Protein AF-A0A945UXH5-F1 (afdb_monomer_lite)

Sequence (137 aa):
MIPIDSDSTIPEINSADLVDWKAFDSLLDITEAWDEPQMMIDLLKQYEFDAQKTLTEAGELGPGSHTDMQRVLHKLKGASGSIAFQEVVARVRILHDPITSPAEVEKPRLLLEIRKAIAQSLAAVRSRYPWLNVGRV

Secondary structure (DSSP, 8-state):
-----------------SS-HHHHHHHHHHTTTTT-THHHHHHHHHHHHHHHHHHHHHHT--TT-HHHHHHHHHHHHHHHHHTT-HHHHHHHHHHH-SS-PPPTTTHHHHHHHHHHHHHHHHHHHHHHSGGG-----

Foldseek 3Di:
DDDDPPPPPPPPPPPVDQFPVVLQVVVCVVVVCVPPVVVVLVLLVVLLVLLVVLLVVLVPDDPPCLVVNLVSLVVNLVSCVNNRRVQLNVLSCQSNPPVDHDDPVCSVVSSVVSNVSSVVSSVVCCVVVVVSDDDPD

pLDDT: mean 85.8, std 17.01, range [38.94, 97.12]

Radius of gyration: 16.92 Å; chains: 1; bounding box: 60×31×40 Å

Structure (mmCIF, N/CA/C/O backbone):
data_AF-A0A945UXH5-F1
#
_entry.id   AF-A0A945UXH5-F1
#
loop_
_atom_site.group_PDB
_atom_site.id
_atom_site.type_symbol
_atom_site.label_atom_id
_atom_site.label_alt_id
_atom_site.label_comp_id
_atom_site.label_asym_id
_atom_site.label_entity_id
_atom_site.label_seq_id
_atom_site.pdbx_PDB_ins_code
_atom_site.Cartn_x
_atom_site.Cartn_y
_atom_site.Cartn_z
_atom_site.occupancy
_atom_site.B_iso_or_equiv
_atom_site.auth_seq_id
_atom_site.auth_comp_id
_atom_site.auth_asym_id
_atom_site.auth_atom_id
_atom_site.pdbx_PDB_model_num
ATOM 1 N N . MET A 1 1 ? -42.570 8.445 17.594 1.00 45.22 1 MET A N 1
ATOM 2 C CA . MET A 1 1 ? -41.752 7.334 17.070 1.00 45.22 1 MET A CA 1
ATOM 3 C C . MET A 1 1 ? -40.935 7.924 15.934 1.00 45.22 1 MET A C 1
ATOM 5 O O . MET A 1 1 ? -41.514 8.262 14.915 1.00 45.22 1 MET A O 1
ATOM 9 N N . ILE A 1 2 ? -39.666 8.242 16.189 1.00 38.94 2 ILE A N 1
ATOM 10 C CA . ILE A 1 2 ? -38.781 8.899 15.215 1.00 38.94 2 ILE A CA 1
ATOM 11 C C . ILE A 1 2 ? -38.095 7.775 14.429 1.00 38.94 2 ILE A C 1
ATOM 13 O O . ILE A 1 2 ? -37.524 6.897 15.080 1.00 38.94 2 ILE A O 1
ATOM 17 N N . PRO A 1 3 ? -38.175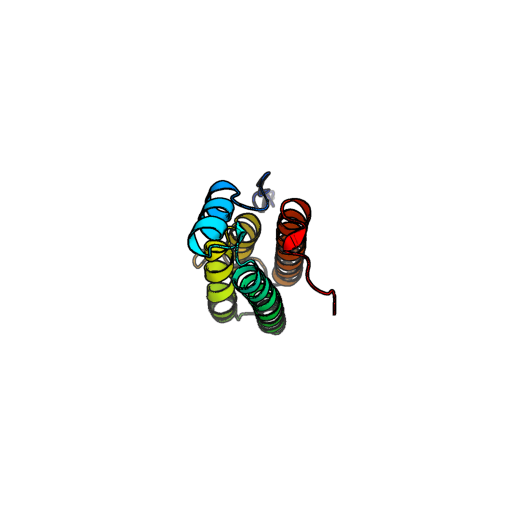 7.733 13.088 1.00 39.22 3 PRO A N 1
ATOM 18 C CA . PRO A 1 3 ? -37.384 6.790 12.317 1.00 39.22 3 PRO A CA 1
ATOM 19 C C . PRO A 1 3 ? -35.920 7.228 12.396 1.00 39.22 3 PRO A C 1
ATOM 21 O O . PRO A 1 3 ? -35.586 8.389 12.172 1.00 39.22 3 PRO A O 1
ATOM 24 N N . ILE A 1 4 ? -35.062 6.300 12.801 1.00 45.06 4 ILE A N 1
ATOM 25 C CA . ILE A 1 4 ? -33.617 6.480 12.775 1.00 45.06 4 ILE A CA 1
ATOM 26 C C . ILE A 1 4 ? -33.219 6.146 11.340 1.00 45.06 4 ILE A C 1
ATOM 28 O O . ILE A 1 4 ? -33.183 4.971 10.976 1.00 45.06 4 ILE A O 1
ATOM 32 N N . ASP A 1 5 ? -32.993 7.169 10.519 1.00 40.22 5 ASP A N 1
ATOM 33 C CA . ASP A 1 5 ? -32.313 7.013 9.236 1.00 40.22 5 ASP A CA 1
ATOM 34 C C . ASP A 1 5 ? -30.878 6.558 9.531 1.00 40.22 5 ASP A C 1
ATOM 36 O O . ASP A 1 5 ? -29.971 7.353 9.770 1.00 40.22 5 ASP A O 1
ATOM 40 N N . SER A 1 6 ? -30.678 5.242 9.591 1.00 44.41 6 SER A N 1
ATOM 41 C CA . SER A 1 6 ? -29.357 4.623 9.559 1.00 44.41 6 SER A CA 1
ATOM 42 C C . SER A 1 6 ? -28.830 4.641 8.128 1.00 44.41 6 SER A C 1
ATOM 44 O O . SER A 1 6 ? -28.626 3.593 7.527 1.00 44.41 6 SER A O 1
ATOM 46 N N . ASP A 1 7 ? -28.597 5.834 7.588 1.00 44.34 7 ASP A N 1
ATOM 47 C CA . ASP A 1 7 ? -27.795 5.994 6.380 1.00 44.34 7 ASP A CA 1
ATOM 48 C C . ASP A 1 7 ? -26.369 6.371 6.802 1.00 44.34 7 ASP A C 1
ATOM 50 O O . ASP A 1 7 ? -25.906 7.500 6.685 1.00 44.34 7 ASP A O 1
ATOM 54 N N . SER A 1 8 ? -25.681 5.403 7.414 1.00 41.72 8 SER A N 1
ATOM 55 C CA . SER A 1 8 ? -24.219 5.415 7.517 1.00 41.72 8 SER A CA 1
ATOM 56 C C . SER A 1 8 ? -23.658 4.744 6.269 1.00 41.72 8 SER A C 1
ATOM 58 O O . SER A 1 8 ? -22.999 3.708 6.336 1.00 41.72 8 SER A O 1
ATOM 60 N N . THR A 1 9 ? -23.976 5.301 5.102 1.00 42.34 9 THR A N 1
ATOM 61 C CA . THR A 1 9 ? -23.304 4.946 3.860 1.00 42.34 9 THR A CA 1
ATOM 62 C C . THR A 1 9 ? -21.882 5.479 3.949 1.00 42.34 9 THR A C 1
ATOM 64 O O . THR A 1 9 ? -21.593 6.652 3.717 1.00 42.34 9 THR A O 1
ATOM 67 N N . ILE A 1 10 ? -20.959 4.594 4.328 1.00 48.31 10 ILE A N 1
ATOM 68 C CA . ILE A 1 10 ? -19.550 4.770 3.983 1.00 48.31 10 ILE A CA 1
ATOM 69 C C . ILE A 1 10 ? -19.534 5.054 2.479 1.00 48.31 10 ILE A C 1
ATOM 71 O O . ILE A 1 10 ? -20.134 4.272 1.736 1.00 48.31 10 ILE A O 1
ATOM 75 N N . PRO A 1 11 ? -18.912 6.152 2.019 1.00 44.88 11 PRO A N 1
ATOM 76 C CA . PRO A 1 11 ? -18.883 6.459 0.601 1.00 44.88 11 PRO A CA 1
ATOM 77 C C . PRO A 1 11 ? -18.320 5.251 -0.144 1.00 44.88 11 PRO A C 1
ATOM 79 O O . PRO A 1 11 ? -17.214 4.796 0.160 1.00 44.88 11 PRO A O 1
ATOM 82 N N . GLU A 1 12 ? -19.087 4.716 -1.100 1.00 45.66 12 GLU A N 1
ATOM 83 C CA . GLU A 1 12 ? -18.543 3.800 -2.094 1.00 45.66 12 GLU A CA 1
ATOM 84 C C . GLU A 1 12 ? -17.389 4.539 -2.764 1.00 45.66 12 GLU A C 1
ATOM 86 O O . GLU A 1 12 ? -17.589 5.490 -3.525 1.00 45.66 12 GLU A O 1
ATOM 91 N N . ILE A 1 13 ? -16.158 4.152 -2.431 1.00 51.34 13 ILE A N 1
ATOM 92 C CA . ILE A 1 13 ? -14.986 4.668 -3.118 1.00 51.34 13 ILE A CA 1
ATOM 93 C C . ILE A 1 13 ? -15.029 4.039 -4.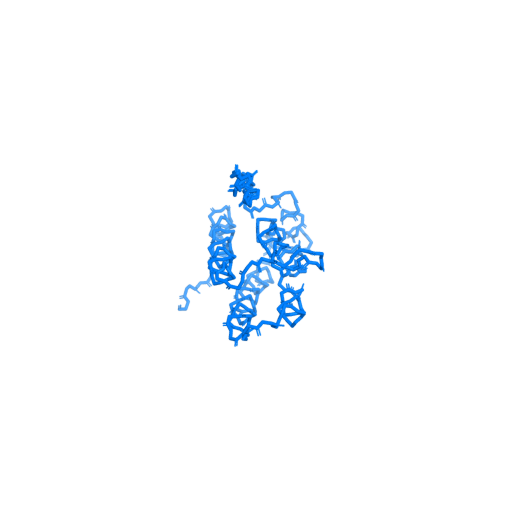515 1.00 51.34 13 ILE A C 1
ATOM 95 O O . ILE A 1 13 ? -14.489 2.961 -4.748 1.00 51.34 13 ILE A O 1
ATOM 99 N N . ASN A 1 14 ? -15.711 4.713 -5.444 1.00 45.81 14 ASN A N 1
ATOM 100 C CA . ASN A 1 14 ? -15.645 4.477 -6.886 1.00 45.81 14 ASN A CA 1
ATOM 101 C C . ASN A 1 14 ? -14.272 4.929 -7.402 1.00 45.81 14 ASN A C 1
ATOM 103 O O . ASN A 1 14 ? -14.134 5.889 -8.154 1.00 45.81 14 ASN A O 1
ATOM 107 N N . SER A 1 15 ? -13.225 4.269 -6.933 1.00 47.75 15 SER A N 1
ATOM 108 C CA . SER A 1 15 ? -11.864 4.444 -7.412 1.00 47.75 15 SER A CA 1
ATOM 109 C C . SER A 1 15 ? -11.653 3.372 -8.469 1.00 47.75 15 SER A C 1
ATOM 111 O O . SER A 1 15 ? -11.275 2.236 -8.190 1.00 47.75 15 SER A O 1
ATOM 113 N N . ALA A 1 16 ? -11.999 3.721 -9.708 1.00 57.47 16 ALA A N 1
ATOM 114 C CA . ALA A 1 16 ? -11.772 2.864 -10.870 1.00 57.47 16 ALA A CA 1
ATOM 115 C C . ALA A 1 16 ? -10.275 2.552 -11.083 1.00 57.47 16 ALA A C 1
ATOM 117 O O . ALA A 1 16 ? -9.938 1.620 -11.810 1.00 57.47 16 ALA A O 1
ATOM 118 N N . ASP A 1 17 ? -9.384 3.276 -10.401 1.00 79.50 17 ASP A N 1
ATOM 119 C CA . ASP A 1 17 ? -7.950 3.220 -10.610 1.00 79.50 17 ASP A CA 1
ATOM 120 C C . ASP A 1 17 ? -7.218 2.829 -9.314 1.00 79.50 17 ASP A C 1
ATOM 122 O O . ASP A 1 17 ? -6.908 3.656 -8.461 1.00 79.50 17 ASP A O 1
ATOM 126 N N . LEU A 1 18 ? -6.862 1.548 -9.190 1.00 90.12 18 LEU A N 1
ATOM 127 C CA . LEU A 1 18 ? -6.057 1.003 -8.080 1.00 90.12 18 LEU A CA 1
ATOM 128 C C . LEU A 1 18 ? -4.709 1.726 -7.882 1.00 90.12 18 LEU A C 1
ATOM 130 O O . LEU A 1 18 ? -4.148 1.732 -6.781 1.00 90.12 18 LEU A O 1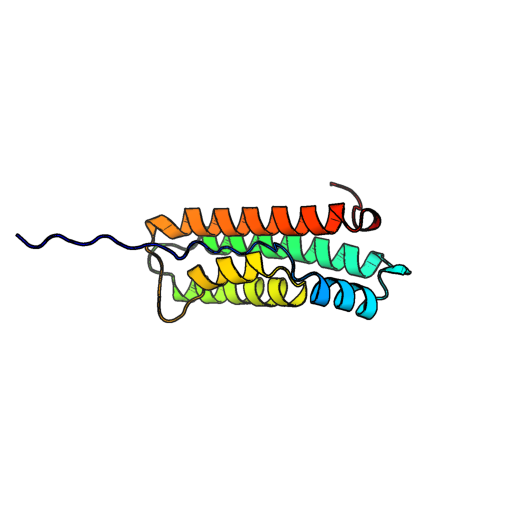
ATOM 134 N N . VAL A 1 19 ? -4.180 2.290 -8.967 1.00 95.25 19 VAL A N 1
ATOM 135 C CA . VAL A 1 19 ? -2.869 2.930 -9.076 1.00 95.25 19 VAL A CA 1
ATOM 136 C C . VAL A 1 19 ? -3.041 4.223 -9.873 1.00 95.25 19 VAL A C 1
ATOM 138 O O . VAL A 1 19 ? -3.679 4.207 -10.925 1.00 95.25 19 VAL A O 1
ATOM 141 N N . ASP A 1 20 ? -2.459 5.329 -9.406 1.00 96.00 20 ASP A N 1
ATOM 142 C CA . ASP A 1 20 ? -2.269 6.517 -10.243 1.00 96.00 20 ASP A CA 1
ATOM 143 C C . ASP A 1 20 ? -1.137 6.212 -11.225 1.00 96.00 20 ASP A C 1
ATOM 145 O O . ASP A 1 20 ? 0.049 6.353 -10.922 1.00 96.00 20 ASP A O 1
ATOM 149 N N . TRP A 1 21 ? -1.514 5.730 -12.406 1.00 95.31 21 TRP A N 1
ATOM 150 C CA . TRP A 1 21 ? -0.555 5.271 -13.402 1.00 95.31 21 TRP A CA 1
ATOM 151 C C . TRP A 1 21 ? 0.384 6.367 -13.886 1.00 95.31 21 TRP A C 1
ATOM 153 O O . TRP A 1 21 ? 1.542 6.081 -14.154 1.00 95.31 21 TRP A O 1
ATOM 163 N N . LYS A 1 22 ? -0.073 7.620 -13.962 1.00 95.62 22 LYS A N 1
ATOM 164 C CA . LYS A 1 22 ? 0.787 8.723 -14.398 1.00 95.62 22 LYS A CA 1
ATOM 165 C C . LYS A 1 22 ? 1.893 8.977 -13.373 1.00 95.62 22 LYS A C 1
ATOM 167 O O . LYS A 1 22 ? 3.053 9.158 -13.747 1.00 95.62 22 LYS A O 1
ATOM 172 N N . ALA A 1 23 ? 1.536 8.989 -12.090 1.00 96.38 23 ALA A N 1
ATOM 173 C CA . ALA A 1 23 ? 2.502 9.133 -11.008 1.00 96.38 23 ALA A CA 1
ATOM 174 C C . ALA A 1 23 ? 3.421 7.906 -10.898 1.00 96.38 23 ALA A C 1
ATOM 176 O O . ALA A 1 23 ? 4.622 8.068 -10.698 1.00 96.38 23 ALA A O 1
ATOM 177 N N . PHE A 1 24 ? 2.883 6.697 -11.080 1.00 97.12 24 PHE A N 1
ATOM 178 C CA . PHE A 1 24 ? 3.674 5.468 -11.058 1.00 97.12 24 PHE A CA 1
ATOM 179 C C . PHE A 1 24 ? 4.692 5.419 -12.203 1.00 97.12 24 PHE A C 1
ATOM 181 O O . PHE A 1 24 ? 5.858 5.126 -11.969 1.00 97.12 24 PHE A O 1
ATOM 188 N N . ASP A 1 25 ? 4.285 5.768 -13.425 1.00 96.31 25 ASP A N 1
ATOM 189 C CA . ASP A 1 25 ? 5.179 5.801 -14.587 1.00 96.31 25 ASP A CA 1
ATOM 190 C C . ASP A 1 25 ? 6.300 6.837 -14.378 1.00 96.31 25 ASP A C 1
ATOM 192 O O . ASP A 1 25 ? 7.466 6.551 -14.629 1.00 96.31 25 ASP A O 1
ATOM 196 N N . SER A 1 26 ? 5.977 7.991 -13.782 1.00 96.75 26 SER A N 1
ATOM 197 C CA . SER A 1 26 ? 6.987 8.992 -13.402 1.00 96.75 26 SER A CA 1
ATOM 198 C C . SER A 1 26 ? 7.966 8.464 -12.342 1.00 96.75 26 SER A C 1
ATOM 200 O O . SER A 1 26 ? 9.142 8.818 -12.349 1.00 96.75 26 SER A O 1
ATOM 202 N N . LEU A 1 27 ? 7.501 7.615 -11.418 1.00 96.06 27 LEU A N 1
ATOM 203 C CA . LEU A 1 27 ? 8.358 6.967 -10.425 1.00 96.0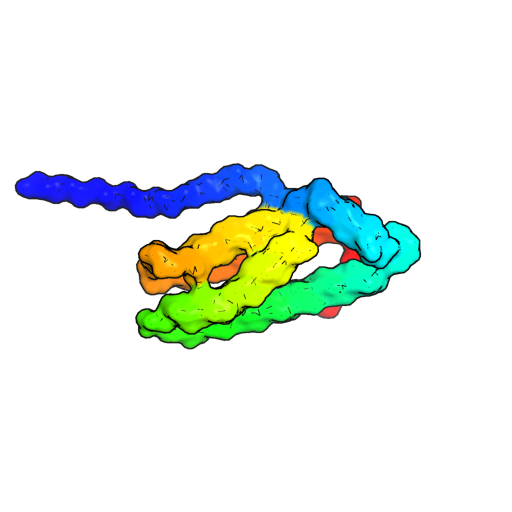6 27 LEU A CA 1
ATOM 204 C C . LEU A 1 27 ? 9.317 5.961 -11.081 1.00 96.06 27 LEU A C 1
ATOM 206 O O . LEU A 1 27 ? 10.472 5.876 -10.662 1.00 96.06 27 LEU A O 1
ATOM 210 N N . LEU A 1 28 ? 8.872 5.229 -12.109 1.00 96.25 28 LEU A N 1
ATOM 211 C CA . LEU A 1 28 ? 9.746 4.347 -12.892 1.00 96.25 28 LEU A CA 1
ATOM 212 C C . LEU A 1 28 ? 10.869 5.137 -13.570 1.00 96.25 28 LEU A C 1
ATOM 214 O O . LEU A 1 28 ? 12.018 4.712 -13.510 1.00 96.25 28 LEU A O 1
ATOM 218 N N . ASP A 1 29 ? 10.555 6.306 -14.131 1.00 95.31 29 ASP A N 1
ATOM 219 C CA . ASP A 1 29 ? 11.555 7.179 -14.755 1.00 95.31 29 ASP A CA 1
ATOM 220 C C . ASP A 1 29 ? 12.561 7.722 -13.726 1.00 95.31 29 ASP A C 1
ATOM 222 O O . ASP A 1 29 ? 13.765 7.681 -13.954 1.00 95.31 29 ASP A O 1
ATOM 226 N N . ILE A 1 30 ? 12.086 8.184 -12.561 1.00 94.06 30 ILE A N 1
ATOM 227 C CA . ILE A 1 30 ? 12.943 8.714 -11.478 1.00 94.06 30 ILE A CA 1
ATOM 228 C C . ILE A 1 30 ? 13.894 7.649 -10.923 1.00 94.06 30 ILE A C 1
ATOM 230 O O . ILE A 1 30 ? 15.000 7.970 -10.495 1.00 94.06 30 ILE A O 1
ATOM 234 N N . THR A 1 31 ? 13.444 6.398 -10.878 1.00 92.69 31 THR A N 1
ATOM 235 C CA . THR A 1 31 ? 14.228 5.271 -10.355 1.00 92.69 31 THR A CA 1
ATOM 236 C C . THR A 1 31 ? 15.036 4.557 -11.433 1.00 92.69 31 THR A C 1
ATOM 238 O O . THR A 1 31 ? 15.647 3.538 -11.129 1.00 92.69 31 THR A O 1
ATOM 241 N N . GLU A 1 32 ? 15.020 5.063 -12.674 1.00 93.62 32 GLU A N 1
ATOM 242 C CA . GLU A 1 32 ? 15.673 4.452 -13.840 1.00 93.62 32 GLU A CA 1
ATOM 243 C C . GLU A 1 32 ? 15.275 2.972 -14.033 1.00 93.62 32 GLU A C 1
ATOM 245 O O . GLU A 1 32 ? 16.016 2.156 -14.578 1.00 93.62 32 GLU A O 1
ATOM 250 N N . ALA A 1 33 ? 14.062 2.607 -13.599 1.00 93.94 33 ALA A N 1
ATOM 251 C CA . ALA A 1 33 ? 13.631 1.217 -13.468 1.00 93.94 33 ALA A CA 1
ATOM 252 C C . ALA A 1 33 ? 13.490 0.480 -14.809 1.00 93.94 33 ALA A C 1
ATOM 254 O O . ALA A 1 33 ? 13.427 -0.748 -14.825 1.00 93.94 33 ALA A O 1
ATOM 255 N N . TRP A 1 34 ? 13.420 1.214 -15.922 1.00 91.12 34 TRP A N 1
ATOM 256 C CA . TRP A 1 34 ? 13.403 0.646 -17.270 1.00 91.12 34 TRP A CA 1
ATOM 257 C C . TRP A 1 34 ? 14.724 -0.039 -17.632 1.00 91.12 34 TRP A C 1
ATOM 259 O O . TRP A 1 34 ? 14.702 -1.068 -18.308 1.00 91.12 34 TRP A O 1
ATOM 269 N N . ASP A 1 35 ? 15.841 0.508 -17.150 1.00 92.56 35 ASP A N 1
ATOM 270 C CA . ASP A 1 35 ? 17.188 -0.004 -17.394 1.00 92.56 35 ASP A CA 1
ATOM 271 C C . ASP A 1 35 ? 17.686 -0.828 -16.193 1.00 92.56 35 ASP A C 1
ATOM 273 O O . ASP A 1 35 ? 18.220 -1.928 -16.361 1.00 92.56 35 ASP A O 1
ATOM 277 N N . GLU A 1 36 ? 17.439 -0.346 -14.970 1.00 92.56 36 GLU A N 1
ATOM 278 C CA . GLU A 1 36 ? 17.881 -0.958 -13.713 1.00 92.56 36 GLU A CA 1
ATOM 279 C C . GLU A 1 36 ? 16.694 -1.225 -12.761 1.00 92.56 36 GLU A C 1
ATOM 281 O O . GLU A 1 36 ? 16.478 -0.520 -11.771 1.00 92.56 36 GLU A O 1
ATOM 286 N N . PRO A 1 37 ? 15.903 -2.291 -12.989 1.00 94.06 37 PRO A N 1
ATOM 287 C CA . PRO A 1 37 ? 14.635 -2.495 -12.283 1.00 94.06 37 PRO A CA 1
ATOM 288 C C . PRO A 1 37 ? 14.791 -2.853 -10.798 1.00 94.06 37 PRO A C 1
ATOM 290 O O . PRO A 1 37 ? 13.814 -2.820 -10.045 1.00 94.06 37 PRO A O 1
ATOM 293 N N . GLN A 1 38 ? 15.998 -3.231 -10.361 1.00 93.06 38 GLN A N 1
ATOM 294 C CA . GLN A 1 38 ? 16.249 -3.806 -9.038 1.00 93.06 38 GLN A CA 1
ATOM 295 C C . GLN A 1 38 ? 15.851 -2.856 -7.901 1.00 93.06 38 GLN A C 1
ATOM 297 O O . GLN A 1 38 ? 15.244 -3.296 -6.926 1.00 93.06 38 GLN A O 1
ATOM 302 N N . MET A 1 39 ? 16.099 -1.551 -8.051 1.00 93.19 39 MET A N 1
ATOM 303 C CA . MET A 1 39 ? 15.689 -0.561 -7.051 1.00 93.19 39 MET A CA 1
ATOM 304 C C . MET A 1 39 ? 14.165 -0.545 -6.865 1.00 93.19 39 MET A C 1
ATOM 306 O O . MET A 1 39 ? 13.678 -0.566 -5.735 1.00 93.19 39 MET A O 1
ATOM 310 N N . MET A 1 40 ? 13.400 -0.549 -7.961 1.00 95.56 40 MET A N 1
ATOM 311 C CA . MET A 1 40 ? 11.934 -0.558 -7.914 1.00 95.56 40 MET A CA 1
ATOM 312 C C . MET A 1 40 ? 11.389 -1.870 -7.345 1.00 95.56 40 MET A C 1
ATOM 314 O O . MET A 1 40 ? 10.440 -1.880 -6.561 1.00 95.56 40 MET A O 1
ATOM 318 N N . ILE A 1 41 ? 12.009 -2.991 -7.707 1.00 94.62 41 ILE A N 1
ATOM 319 C CA . ILE A 1 41 ? 11.698 -4.306 -7.142 1.00 94.62 41 ILE A CA 1
ATOM 320 C C . ILE A 1 41 ? 11.833 -4.282 -5.617 1.00 94.62 41 ILE A C 1
ATOM 322 O O . ILE A 1 41 ? 10.917 -4.712 -4.911 1.00 94.62 41 ILE A O 1
ATOM 326 N N . ASP A 1 42 ? 12.965 -3.790 -5.115 1.00 94.00 42 ASP A N 1
ATOM 327 C CA . ASP A 1 42 ? 13.253 -3.760 -3.684 1.00 94.00 42 ASP A CA 1
ATOM 328 C C . ASP A 1 42 ? 12.329 -2.781 -2.955 1.00 94.00 42 ASP A C 1
ATOM 330 O O . ASP A 1 42 ? 11.819 -3.107 -1.883 1.00 94.00 42 ASP A O 1
ATOM 334 N N . LEU A 1 43 ? 12.009 -1.642 -3.578 1.00 94.88 43 LEU A N 1
ATOM 335 C CA . LEU A 1 43 ? 11.017 -0.690 -3.077 1.00 94.88 43 LEU A CA 1
ATOM 336 C C . LEU A 1 43 ? 9.639 -1.348 -2.893 1.00 94.88 43 LEU A C 1
ATOM 338 O O . LEU A 1 43 ? 9.033 -1.227 -1.828 1.00 94.88 43 LEU A O 1
ATOM 342 N N . LEU A 1 44 ? 9.142 -2.068 -3.906 1.00 95.69 44 LEU A N 1
ATOM 343 C CA . LEU A 1 44 ? 7.837 -2.734 -3.846 1.00 95.69 44 LEU A CA 1
ATOM 344 C C . LEU A 1 44 ? 7.815 -3.869 -2.814 1.00 95.69 44 LEU A C 1
ATOM 346 O O . LEU A 1 44 ? 6.817 -4.035 -2.111 1.00 95.69 44 LEU A O 1
ATOM 350 N N . LYS A 1 45 ? 8.911 -4.629 -2.690 1.00 94.75 45 LYS A N 1
ATOM 351 C CA . LYS A 1 45 ? 9.062 -5.674 -1.663 1.00 94.75 45 LYS A CA 1
ATOM 352 C C . LYS A 1 45 ? 9.065 -5.086 -0.256 1.00 94.75 45 LYS A C 1
ATOM 354 O O . LYS A 1 45 ? 8.352 -5.583 0.615 1.00 94.75 45 LYS A O 1
ATOM 359 N N . GLN A 1 46 ? 9.836 -4.021 -0.044 1.00 95.62 46 GLN A N 1
ATOM 360 C CA . GLN A 1 46 ? 9.912 -3.337 1.242 1.00 95.62 46 GLN A CA 1
ATOM 361 C C . GLN A 1 46 ? 8.552 -2.744 1.624 1.00 95.62 46 GLN A C 1
ATOM 363 O O . GLN A 1 46 ? 8.099 -2.927 2.751 1.00 95.62 46 GLN A O 1
ATOM 368 N N . TYR A 1 47 ? 7.859 -2.114 0.670 1.00 96.69 47 TYR A N 1
ATOM 369 C CA . TYR A 1 47 ? 6.501 -1.618 0.877 1.00 96.69 47 TYR A CA 1
ATOM 370 C C . TYR A 1 47 ? 5.532 -2.731 1.295 1.00 96.69 47 TYR A C 1
ATOM 372 O O . TYR A 1 47 ? 4.810 -2.567 2.275 1.00 96.69 47 TYR A O 1
ATOM 380 N N . GLU A 1 48 ? 5.511 -3.862 0.579 1.00 95.94 48 GLU A N 1
ATOM 381 C CA . GLU A 1 48 ? 4.626 -4.995 0.882 1.00 95.94 48 GLU A CA 1
ATOM 382 C C . GLU A 1 48 ? 4.863 -5.523 2.308 1.00 95.94 48 GLU A C 1
ATOM 384 O O . GLU A 1 48 ? 3.912 -5.718 3.071 1.00 95.94 48 GLU A O 1
ATOM 389 N N . PHE A 1 49 ? 6.133 -5.672 2.699 1.00 96.19 49 PHE A N 1
ATOM 390 C CA . PHE A 1 49 ? 6.525 -6.096 4.041 1.00 96.19 49 PHE A CA 1
ATOM 391 C C . PHE A 1 49 ? 6.097 -5.093 5.126 1.00 96.19 49 PHE A C 1
ATOM 393 O O . PHE A 1 49 ? 5.432 -5.467 6.099 1.00 96.19 49 PHE A O 1
ATOM 400 N N . ASP A 1 50 ? 6.432 -3.812 4.956 1.00 96.31 50 ASP A N 1
ATOM 401 C CA . ASP A 1 50 ? 6.130 -2.770 5.941 1.00 96.31 50 ASP A CA 1
ATOM 402 C C . ASP A 1 50 ? 4.625 -2.526 6.076 1.00 96.31 50 ASP A C 1
ATOM 404 O O . ASP A 1 50 ? 4.121 -2.308 7.184 1.00 96.31 50 ASP A O 1
ATOM 408 N N . ALA A 1 51 ? 3.882 -2.606 4.971 1.00 96.69 51 ALA A N 1
ATOM 409 C CA . ALA A 1 51 ? 2.433 -2.478 4.976 1.00 96.69 51 ALA A CA 1
ATOM 410 C C . ALA A 1 51 ? 1.773 -3.627 5.745 1.00 96.69 51 ALA A C 1
ATOM 412 O O . ALA A 1 51 ? 0.895 -3.390 6.579 1.00 96.69 51 ALA A O 1
ATOM 413 N N . GLN A 1 52 ? 2.229 -4.863 5.528 1.00 95.88 52 GLN A N 1
ATOM 414 C CA . GLN A 1 52 ? 1.738 -6.029 6.255 1.00 95.88 52 GLN A CA 1
ATOM 415 C C . GLN A 1 52 ? 2.004 -5.906 7.760 1.00 95.88 52 GLN A C 1
ATOM 417 O O . GLN A 1 52 ? 1.095 -6.152 8.557 1.00 95.88 52 GLN A O 1
ATOM 422 N N . LYS A 1 53 ? 3.215 -5.482 8.144 1.00 96.25 53 LYS A N 1
ATOM 423 C CA . LYS A 1 53 ? 3.581 -5.223 9.542 1.00 96.25 53 LYS A CA 1
ATOM 424 C C . LYS A 1 53 ? 2.676 -4.160 10.169 1.00 96.25 53 LYS A C 1
ATOM 426 O O . LYS A 1 53 ? 2.066 -4.409 11.204 1.00 96.25 53 LYS A O 1
ATOM 431 N N . THR A 1 54 ? 2.516 -3.025 9.492 1.00 95.44 54 THR A N 1
ATOM 432 C CA . THR A 1 54 ? 1.681 -1.903 9.950 1.00 95.44 54 THR A CA 1
ATOM 433 C C . THR A 1 54 ? 0.221 -2.320 10.153 1.00 95.44 54 THR A C 1
ATOM 435 O O . THR A 1 54 ? -0.406 -1.946 11.139 1.00 95.44 54 THR A O 1
ATOM 438 N N . LEU A 1 55 ? -0.342 -3.120 9.243 1.00 95.00 55 LEU A N 1
ATOM 439 C CA . LEU A 1 55 ? -1.733 -3.577 9.347 1.00 95.00 55 LEU A CA 1
ATOM 440 C C . LEU A 1 55 ? -1.938 -4.631 10.435 1.00 95.00 55 LEU A C 1
ATOM 442 O O . LEU A 1 55 ? -3.053 -4.772 10.937 1.00 95.00 55 LEU A O 1
ATOM 446 N N . THR A 1 56 ? -0.902 -5.397 10.772 1.00 94.94 56 THR A N 1
ATOM 447 C CA . THR A 1 56 ? -0.930 -6.305 11.924 1.00 94.94 56 THR A CA 1
ATOM 448 C C . THR A 1 56 ? -0.891 -5.508 13.221 1.00 94.94 56 THR A C 1
ATOM 450 O O . THR A 1 56 ? -1.794 -5.674 14.032 1.00 94.94 56 THR A O 1
ATOM 453 N N . GLU A 1 57 ? 0.041 -4.559 13.353 1.00 94.56 57 GLU A N 1
ATOM 454 C CA . GLU A 1 57 ? 0.106 -3.647 14.507 1.00 94.56 57 GLU A CA 1
ATOM 455 C C . GLU A 1 57 ? -1.223 -2.900 14.711 1.00 94.56 57 GLU A C 1
ATOM 457 O O . GLU A 1 57 ? -1.739 -2.841 15.822 1.00 94.56 57 GLU A O 1
ATOM 462 N N . ALA A 1 58 ? -1.836 -2.388 13.636 1.00 92.56 58 ALA A N 1
ATOM 463 C CA . ALA A 1 58 ? -3.132 -1.715 13.711 1.00 92.56 58 ALA A CA 1
ATOM 464 C C . ALA A 1 58 ? -4.281 -2.651 14.130 1.00 92.56 58 ALA A C 1
ATOM 466 O O . ALA A 1 58 ? -5.226 -2.204 14.774 1.00 92.56 58 ALA A O 1
ATOM 467 N N . GLY A 1 59 ? -4.220 -3.934 13.761 1.00 91.50 59 GLY A N 1
ATOM 468 C CA . GLY A 1 59 ? -5.240 -4.929 14.106 1.00 91.50 59 GLY A CA 1
ATOM 469 C C . GLY A 1 59 ? -5.162 -5.432 15.549 1.00 91.50 59 GLY A C 1
ATOM 470 O O . GLY A 1 59 ? -6.152 -5.944 16.061 1.00 91.50 59 GLY A O 1
ATOM 471 N N . GLU A 1 60 ? -4.010 -5.277 16.201 1.00 92.88 60 GLU A N 1
ATOM 472 C CA . GLU A 1 60 ? -3.791 -5.635 17.608 1.00 92.88 60 GLU A CA 1
ATOM 473 C C . GLU A 1 60 ? -4.223 -4.523 18.578 1.00 92.88 60 GLU A C 1
ATOM 475 O O . GLU A 1 60 ? -4.300 -4.743 19.788 1.00 92.88 60 GLU A O 1
ATOM 480 N N . LEU A 1 61 ? -4.530 -3.329 18.060 1.00 89.19 61 LEU A N 1
ATOM 481 C CA . LEU A 1 61 ? -5.018 -2.218 18.867 1.00 89.19 61 LEU A CA 1
ATOM 482 C C . LEU A 1 61 ? -6.408 -2.522 19.435 1.00 89.19 61 LEU A C 1
ATOM 484 O O . LEU A 1 61 ? -7.330 -2.918 18.722 1.00 89.19 61 LEU A O 1
ATOM 488 N N . GLY A 1 62 ? -6.552 -2.306 20.741 1.00 80.81 62 GLY A N 1
ATOM 489 C CA . GLY A 1 62 ? -7.808 -2.507 21.449 1.00 80.81 62 GLY A CA 1
ATOM 490 C C . GLY A 1 62 ? -8.848 -1.406 21.186 1.00 80.81 62 GLY A C 1
ATOM 491 O O . GLY A 1 62 ? -8.563 -0.389 20.544 1.00 80.81 62 GLY A O 1
ATOM 492 N N . PRO A 1 63 ? -10.067 -1.579 21.726 1.00 79.56 63 PRO A N 1
ATOM 493 C CA . PRO A 1 63 ? -11.112 -0.562 21.660 1.00 79.56 63 PRO A CA 1
ATOM 494 C C . PRO A 1 63 ? -10.640 0.770 22.260 1.00 79.56 63 PRO A C 1
ATOM 496 O O . PRO A 1 63 ? -9.993 0.785 23.307 1.00 79.56 63 PRO A O 1
ATOM 499 N N . GLY A 1 64 ? -10.985 1.896 21.629 1.00 77.38 64 GLY A N 1
ATOM 500 C CA . GLY A 1 64 ? -10.613 3.231 22.119 1.00 77.38 64 GLY A CA 1
ATOM 501 C C . GLY A 1 64 ? -9.219 3.719 21.701 1.00 77.38 64 GLY A C 1
ATOM 502 O O . GLY A 1 64 ? -8.874 4.867 21.971 1.00 77.38 64 GLY A O 1
ATOM 503 N N . SER A 1 65 ? -8.439 2.915 20.972 1.00 84.62 65 SER A N 1
ATOM 504 C CA . SER A 1 65 ? -7.099 3.277 20.478 1.00 84.62 65 SER A CA 1
ATOM 505 C C . SER A 1 65 ? -7.105 3.997 19.118 1.00 84.62 65 SER A C 1
ATOM 507 O O . SER A 1 65 ? -6.194 3.812 18.313 1.00 84.62 65 SER A O 1
ATOM 509 N N . HIS A 1 66 ? -8.117 4.826 18.820 1.00 84.56 66 HIS A N 1
ATOM 510 C CA . HIS A 1 66 ? -8.233 5.503 17.511 1.00 84.56 66 HIS A CA 1
ATOM 511 C C . HIS A 1 66 ? -7.012 6.371 17.179 1.00 84.56 66 HIS A C 1
ATOM 513 O O . HIS A 1 66 ? -6.447 6.265 16.094 1.00 84.56 66 HIS A O 1
ATOM 519 N N . THR A 1 67 ? -6.537 7.169 18.137 1.00 87.19 67 THR A N 1
ATOM 520 C CA . THR A 1 67 ? -5.349 8.021 17.958 1.00 87.19 67 THR A CA 1
ATOM 521 C C . THR A 1 67 ? -4.087 7.207 17.662 1.00 87.19 67 THR A C 1
ATOM 523 O O . THR A 1 67 ? -3.254 7.616 16.854 1.00 87.19 67 THR A O 1
ATOM 526 N N . ASP A 1 68 ? -3.931 6.039 18.287 1.00 88.94 68 ASP A N 1
ATOM 527 C CA . ASP A 1 68 ? -2.787 5.163 18.021 1.00 88.94 68 ASP A CA 1
ATOM 528 C C . ASP A 1 68 ? -2.924 4.477 16.661 1.00 88.94 68 ASP A C 1
ATOM 530 O O . ASP A 1 68 ? -1.950 4.393 15.914 1.00 88.94 68 ASP A O 1
ATOM 534 N N . MET A 1 69 ? -4.145 4.108 16.270 1.00 89.75 69 MET A N 1
ATOM 535 C CA . MET A 1 69 ? -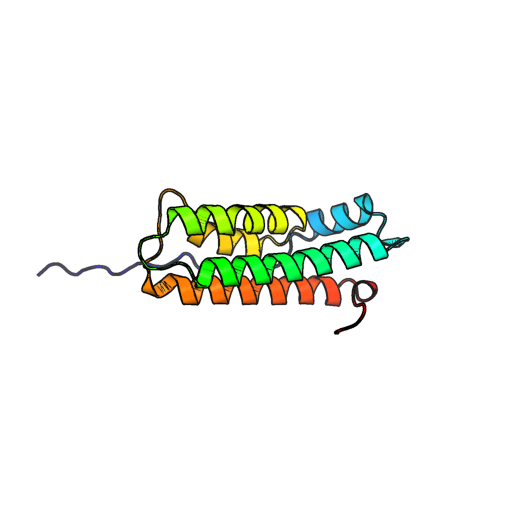4.432 3.582 14.938 1.00 89.75 69 MET A CA 1
ATOM 536 C C . MET A 1 69 ? -4.092 4.594 13.846 1.00 89.75 69 MET A C 1
ATOM 538 O O . MET A 1 69 ? -3.445 4.241 12.862 1.00 89.75 69 MET A O 1
ATOM 542 N N . GLN A 1 70 ? -4.431 5.869 14.044 1.00 90.19 70 GLN A N 1
ATOM 543 C CA . GLN A 1 70 ? -4.026 6.946 13.141 1.00 90.19 70 GLN A CA 1
ATOM 544 C C . GLN A 1 70 ? -2.508 7.045 13.013 1.00 90.19 70 GLN A C 1
ATOM 546 O O . GLN A 1 70 ? -1.997 7.144 11.899 1.00 90.19 70 GLN A O 1
ATOM 551 N N . ARG A 1 71 ? -1.773 6.993 14.133 1.00 90.50 71 ARG A N 1
ATOM 552 C CA . ARG A 1 71 ? -0.303 7.061 14.128 1.00 90.50 71 ARG A CA 1
ATOM 553 C C . ARG A 1 71 ? 0.317 5.901 13.358 1.00 90.50 71 ARG A C 1
ATOM 555 O O . ARG A 1 71 ? 1.214 6.128 12.548 1.00 90.50 71 ARG A O 1
ATOM 562 N N . VAL A 1 72 ? -0.173 4.685 13.589 1.00 91.44 72 VAL A N 1
ATOM 563 C CA . VAL A 1 72 ? 0.294 3.475 12.899 1.00 91.44 72 VAL A CA 1
ATOM 564 C C . VAL A 1 72 ? 0.006 3.589 11.397 1.00 91.44 72 VAL A C 1
ATOM 566 O O . VAL A 1 72 ? 0.907 3.446 10.570 1.00 91.44 72 VAL A O 1
ATOM 569 N N . LEU A 1 73 ? -1.218 3.971 11.026 1.00 94.06 73 LEU A N 1
ATOM 570 C CA . LEU A 1 73 ? -1.645 4.077 9.629 1.00 94.06 73 LEU A CA 1
ATOM 571 C C . LEU A 1 73 ? -1.081 5.296 8.882 1.00 94.06 73 LEU A C 1
ATOM 573 O O . LEU A 1 73 ? -1.076 5.302 7.649 1.00 94.06 73 LEU A O 1
ATOM 577 N N . HIS A 1 74 ? -0.571 6.314 9.582 1.00 93.62 74 HIS A N 1
ATOM 578 C CA . HIS A 1 74 ? 0.021 7.505 8.965 1.00 93.62 74 HIS A CA 1
ATOM 579 C C . HIS A 1 74 ? 1.179 7.149 8.029 1.00 93.62 74 HIS A C 1
ATOM 581 O O . HIS A 1 74 ? 1.251 7.644 6.901 1.00 93.62 74 HIS A O 1
ATOM 587 N N . LYS A 1 75 ? 2.053 6.236 8.472 1.00 91.69 75 LYS A N 1
ATOM 588 C CA . LYS A 1 75 ? 3.182 5.752 7.668 1.00 91.69 75 LYS A CA 1
ATOM 589 C C . LYS A 1 75 ? 2.703 5.012 6.423 1.00 91.69 75 LYS A C 1
ATOM 591 O O . LYS A 1 75 ? 3.194 5.291 5.334 1.00 91.69 75 LYS A O 1
ATOM 596 N N . LEU A 1 76 ? 1.701 4.142 6.565 1.00 95.88 76 LEU A N 1
ATOM 597 C CA . LEU A 1 76 ? 1.126 3.405 5.439 1.00 95.88 76 LEU A CA 1
ATOM 598 C C . LEU A 1 76 ? 0.477 4.341 4.413 1.00 95.88 76 LEU A C 1
ATOM 600 O O . LEU A 1 76 ? 0.671 4.157 3.213 1.00 95.88 76 LEU A O 1
ATOM 604 N N . LYS A 1 77 ? -0.247 5.373 4.864 1.00 95.69 77 LYS A N 1
ATOM 605 C CA . LYS A 1 77 ? -0.814 6.403 3.981 1.00 95.69 77 LYS A CA 1
ATOM 606 C C . LYS A 1 77 ? 0.282 7.111 3.181 1.00 95.69 77 LYS A C 1
ATOM 608 O O . LYS A 1 77 ? 0.137 7.261 1.970 1.00 95.69 77 LYS A O 1
ATOM 613 N N . GLY A 1 78 ? 1.349 7.544 3.856 1.00 95.19 78 GLY A N 1
ATOM 614 C CA . GLY A 1 78 ? 2.486 8.216 3.226 1.00 95.19 78 GLY A CA 1
ATOM 615 C C . GLY A 1 78 ? 3.173 7.326 2.194 1.00 95.19 78 GLY A C 1
ATOM 616 O O . GLY A 1 78 ? 3.255 7.701 1.029 1.00 95.19 78 GLY A O 1
ATOM 617 N N . ALA A 1 79 ? 3.561 6.114 2.598 1.00 96.12 79 ALA A N 1
ATOM 618 C CA . ALA A 1 79 ? 4.226 5.149 1.728 1.00 96.12 79 ALA A CA 1
ATOM 619 C C . ALA A 1 79 ? 3.379 4.801 0.495 1.00 96.12 79 ALA A C 1
ATOM 621 O O . ALA A 1 79 ? 3.883 4.829 -0.622 1.00 96.12 79 ALA A O 1
ATOM 622 N N . SER A 1 80 ? 2.076 4.560 0.680 1.00 97.12 80 SER A N 1
ATOM 623 C CA . SER A 1 80 ? 1.157 4.250 -0.425 1.00 97.12 80 SER A CA 1
ATOM 624 C C . SER A 1 80 ? 1.014 5.418 -1.401 1.00 97.12 80 SER A C 1
ATOM 626 O O . SER A 1 80 ? 0.925 5.200 -2.605 1.00 97.12 80 SER A O 1
ATOM 628 N N . GLY A 1 81 ? 1.026 6.659 -0.902 1.00 96.38 81 GLY A N 1
ATOM 629 C CA . GLY A 1 81 ? 1.037 7.852 -1.749 1.00 96.38 81 GLY A CA 1
ATOM 630 C C . GLY A 1 81 ? 2.330 7.983 -2.554 1.00 96.38 81 GLY A C 1
ATOM 631 O O . GLY A 1 81 ? 2.273 8.286 -3.741 1.00 96.38 81 GLY A O 1
ATOM 632 N N . SER A 1 82 ? 3.480 7.699 -1.938 1.00 95.94 82 SER A N 1
ATOM 633 C CA . SER A 1 82 ? 4.790 7.757 -2.599 1.00 95.94 82 SER A CA 1
ATOM 634 C C . SER A 1 82 ? 4.962 6.735 -3.724 1.00 95.94 82 SER A C 1
ATOM 636 O O . SER A 1 82 ? 5.702 7.010 -4.661 1.00 95.94 82 SER A O 1
ATOM 638 N N . ILE A 1 83 ? 4.268 5.595 -3.662 1.00 96.31 83 ILE A N 1
ATOM 639 C CA . ILE A 1 83 ? 4.259 4.583 -4.733 1.00 96.31 83 ILE A CA 1
ATOM 640 C C . ILE A 1 83 ? 2.985 4.613 -5.589 1.00 96.31 83 ILE A C 1
ATOM 642 O O . ILE A 1 83 ? 2.672 3.640 -6.268 1.00 96.31 83 ILE A O 1
ATOM 646 N N . ALA A 1 84 ? 2.230 5.713 -5.543 1.00 97.06 84 ALA A N 1
ATOM 647 C CA . ALA A 1 84 ? 1.041 5.942 -6.363 1.00 97.06 84 ALA A CA 1
ATOM 648 C C . ALA A 1 84 ? -0.117 4.932 -6.175 1.00 97.06 84 ALA A C 1
ATOM 650 O O . ALA A 1 84 ? -0.971 4.784 -7.048 1.00 97.06 84 ALA A O 1
ATOM 651 N N . PHE A 1 85 ? -0.221 4.257 -5.027 1.00 97.12 85 PHE A N 1
ATOM 652 C CA . PHE A 1 85 ? -1.327 3.336 -4.714 1.00 97.12 85 PHE A CA 1
ATOM 653 C C . PHE A 1 85 ? -2.529 4.100 -4.151 1.00 97.12 85 PHE A C 1
ATOM 655 O O . PHE A 1 85 ? -2.841 4.040 -2.957 1.00 97.12 85 PHE A O 1
ATOM 662 N N . GLN A 1 86 ? -3.200 4.861 -5.015 1.00 95.31 86 GLN A N 1
ATOM 663 C CA . GLN A 1 86 ? -4.255 5.791 -4.607 1.00 95.31 86 GLN A CA 1
ATOM 664 C C . GLN A 1 86 ? -5.451 5.117 -3.923 1.00 95.31 86 GLN A C 1
ATOM 666 O O . GLN A 1 86 ? -5.996 5.684 -2.976 1.00 95.31 86 GLN A O 1
ATOM 671 N N . GLU A 1 87 ? -5.809 3.891 -4.314 1.00 93.69 87 GLU A N 1
ATOM 672 C CA . GLU A 1 87 ? -6.895 3.151 -3.663 1.00 93.69 87 GLU A CA 1
ATOM 673 C C . GLU A 1 87 ? -6.552 2.800 -2.211 1.00 93.69 87 GLU A C 1
ATOM 675 O O . GLU A 1 87 ? -7.370 2.953 -1.301 1.00 93.69 87 GLU A O 1
ATOM 680 N N . VAL A 1 88 ? -5.302 2.401 -1.961 1.00 96.19 88 VAL A N 1
ATOM 681 C CA . VAL A 1 88 ? -4.813 2.148 -0.602 1.00 96.19 88 VAL A CA 1
ATOM 6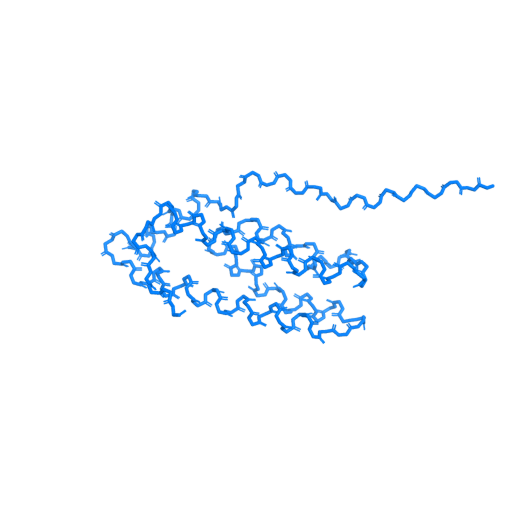82 C C . VAL A 1 88 ? -4.860 3.437 0.213 1.00 96.19 88 VAL A C 1
ATOM 684 O O . VAL A 1 88 ? -5.356 3.437 1.338 1.00 96.19 88 VAL A O 1
ATOM 687 N N . VAL A 1 89 ? -4.416 4.560 -0.363 1.00 95.50 89 VAL A N 1
ATOM 688 C CA . VAL A 1 89 ? -4.498 5.878 0.285 1.00 95.50 89 VAL A CA 1
ATOM 689 C C . VAL A 1 89 ? -5.944 6.235 0.636 1.00 95.50 89 VAL A C 1
ATOM 691 O O . VAL A 1 89 ? -6.192 6.711 1.746 1.00 95.50 89 VAL A O 1
ATOM 694 N N . ALA A 1 90 ? -6.894 6.009 -0.272 1.00 92.62 90 ALA A N 1
ATOM 695 C CA . ALA A 1 90 ? -8.305 6.309 -0.059 1.00 92.62 90 ALA A CA 1
ATOM 696 C C . ALA A 1 90 ? -8.898 5.474 1.088 1.00 92.62 90 ALA A C 1
ATOM 698 O O . ALA A 1 90 ? -9.516 6.031 1.995 1.00 92.62 90 ALA A O 1
ATOM 699 N N . ARG A 1 91 ? -8.622 4.165 1.124 1.00 93.38 91 ARG A N 1
ATOM 700 C CA . ARG A 1 91 ? -9.092 3.281 2.205 1.00 93.38 91 ARG A CA 1
ATOM 701 C C . ARG A 1 91 ? -8.442 3.587 3.549 1.00 93.38 91 ARG A C 1
ATOM 703 O O . ARG A 1 91 ? -9.127 3.636 4.566 1.00 93.38 91 ARG A O 1
ATOM 710 N N . VAL A 1 92 ? -7.135 3.855 3.567 1.00 93.81 92 VAL A N 1
ATOM 711 C CA . VAL A 1 92 ? -6.424 4.232 4.798 1.00 93.81 92 VAL A CA 1
ATOM 712 C C . VAL A 1 92 ? -6.966 5.545 5.364 1.00 93.81 92 VAL A C 1
ATOM 714 O O . VAL A 1 92 ? -7.066 5.679 6.581 1.00 93.81 92 VAL A O 1
ATOM 717 N N . ARG A 1 93 ? -7.369 6.505 4.516 1.00 92.06 93 ARG A N 1
ATOM 718 C CA . ARG A 1 93 ? -7.961 7.776 4.969 1.00 92.06 93 ARG A CA 1
ATOM 719 C C . ARG A 1 93 ? -9.224 7.586 5.807 1.00 92.06 93 ARG A C 1
ATOM 721 O O . ARG A 1 93 ? -9.396 8.370 6.729 1.00 92.06 93 ARG A O 1
ATOM 728 N N . ILE A 1 94 ? -10.032 6.552 5.556 1.00 90.19 94 ILE A N 1
ATOM 729 C CA . ILE A 1 94 ? -11.236 6.257 6.356 1.00 90.19 94 ILE A CA 1
ATOM 730 C C . ILE A 1 94 ? -10.865 5.980 7.822 1.00 90.19 94 ILE A C 1
ATOM 732 O O . ILE A 1 94 ? -11.510 6.484 8.733 1.00 90.19 94 ILE A O 1
ATOM 736 N N . LEU A 1 95 ? -9.809 5.198 8.059 1.00 87.12 95 LEU A N 1
ATOM 737 C CA . LEU A 1 95 ? -9.343 4.862 9.412 1.00 87.12 95 LEU A CA 1
ATOM 738 C C . LEU A 1 95 ? -8.411 5.927 10.012 1.00 87.12 95 LEU A C 1
ATOM 740 O O . LEU A 1 95 ? -8.264 6.014 11.227 1.00 87.12 95 LEU A O 1
ATOM 744 N N . HIS A 1 96 ? -7.772 6.735 9.167 1.00 85.44 96 HIS A N 1
ATOM 745 C CA . HIS A 1 96 ? -6.846 7.791 9.570 1.00 85.44 96 HIS A CA 1
ATOM 746 C C . HIS A 1 96 ? -7.549 9.145 9.833 1.00 85.44 96 HIS A C 1
ATOM 748 O O . HIS A 1 96 ? -6.895 10.085 10.284 1.00 85.44 96 HIS A O 1
ATOM 754 N N . ASP A 1 97 ? -8.840 9.308 9.536 1.00 81.12 97 ASP A N 1
ATOM 755 C CA . ASP A 1 97 ? -9.527 10.600 9.672 1.00 81.12 97 ASP A CA 1
ATOM 756 C C . ASP A 1 97 ? -9.518 11.102 11.144 1.00 81.12 97 ASP A C 1
ATOM 758 O O . ASP A 1 97 ? -9.971 10.384 12.047 1.00 81.12 97 ASP A O 1
ATOM 762 N N . PRO A 1 98 ? -8.969 12.311 11.419 1.00 74.94 98 PRO A N 1
ATOM 763 C CA . PRO A 1 98 ? -8.943 12.916 12.754 1.00 74.94 98 PRO A CA 1
ATOM 764 C C . PRO A 1 98 ? -10.314 13.343 13.280 1.00 74.94 98 PRO A C 1
ATOM 766 O O . PRO A 1 98 ? -10.472 13.484 14.490 1.00 74.94 98 PRO A O 1
ATOM 769 N N . ILE A 1 99 ? -11.282 13.564 12.395 1.00 80.31 99 ILE A N 1
ATOM 770 C CA . ILE A 1 99 ? -12.619 14.059 12.727 1.00 80.31 99 ILE A CA 1
ATOM 771 C C . ILE A 1 99 ? -13.582 12.884 12.899 1.00 80.31 99 ILE A C 1
ATOM 773 O O . ILE A 1 99 ? -14.395 12.881 13.823 1.00 80.31 99 ILE A O 1
ATOM 777 N N . THR A 1 100 ? -13.464 11.872 12.038 1.00 79.62 100 THR A N 1
ATOM 778 C CA . THR A 1 100 ? -14.416 10.760 11.972 1.00 79.62 100 THR A CA 1
ATOM 779 C C . THR A 1 100 ? -13.731 9.445 12.325 1.00 79.62 100 THR A C 1
ATOM 781 O O . THR A 1 100 ? -12.929 8.928 11.555 1.00 79.62 100 THR A O 1
ATOM 784 N N . SER A 1 101 ? -14.058 8.869 13.485 1.00 83.19 101 SER A N 1
ATOM 785 C CA . SER A 1 101 ? -13.669 7.490 13.803 1.00 83.19 101 SER A CA 1
ATOM 786 C C . SER A 1 101 ? -14.761 6.532 13.334 1.00 83.19 101 SER A C 1
ATOM 788 O O . SER A 1 101 ? -15.895 6.660 13.802 1.00 83.19 101 SER A O 1
ATOM 790 N N . PRO A 1 102 ? -14.441 5.526 12.503 1.00 86.44 102 PRO A N 1
ATOM 791 C CA . PRO A 1 102 ? -15.350 4.414 12.253 1.00 86.44 102 PRO A CA 1
ATOM 792 C C . PRO A 1 102 ? -15.707 3.689 13.553 1.00 86.44 102 PRO A C 1
ATOM 794 O O . PRO A 1 102 ? -14.935 3.714 14.524 1.00 86.44 102 PRO A O 1
ATOM 797 N N . ALA A 1 103 ? -16.856 3.011 13.568 1.00 87.69 103 ALA A N 1
ATOM 798 C CA . ALA A 1 103 ? -17.243 2.197 14.712 1.00 87.69 103 ALA A CA 1
ATOM 799 C C . ALA A 1 103 ? -16.230 1.056 14.923 1.00 87.69 103 ALA A C 1
ATOM 801 O O . ALA A 1 103 ? -15.721 0.478 13.963 1.00 87.69 103 ALA A O 1
ATOM 802 N N . GLU A 1 104 ? -15.951 0.693 16.181 1.00 87.06 104 GLU A N 1
ATOM 803 C CA . GLU A 1 104 ? -14.953 -0.342 16.520 1.00 87.06 104 GLU A CA 1
ATOM 804 C C . GLU A 1 104 ? -15.216 -1.675 15.798 1.00 87.06 104 GLU A C 1
ATOM 806 O O . GLU A 1 104 ? -14.286 -2.340 15.349 1.00 87.06 104 GLU A O 1
ATOM 811 N N . VAL A 1 105 ? -16.492 -2.027 15.608 1.00 88.25 105 VAL A N 1
ATOM 812 C CA . VAL A 1 105 ? -16.921 -3.246 14.902 1.00 88.25 105 VAL A CA 1
ATOM 813 C C . VAL A 1 105 ? -16.584 -3.243 13.407 1.00 88.25 105 VAL A C 1
ATOM 815 O O . VAL A 1 105 ? -16.499 -4.305 12.794 1.00 88.25 105 VAL A O 1
ATOM 818 N N . GLU A 1 106 ? -16.371 -2.072 12.807 1.00 90.56 106 GLU A N 1
ATOM 819 C CA . GLU A 1 106 ? -16.067 -1.932 11.382 1.00 90.56 106 GLU A CA 1
ATOM 820 C C . GLU A 1 106 ? -14.568 -1.943 11.092 1.00 90.56 106 GLU A C 1
ATOM 822 O O . GLU A 1 106 ? -14.156 -2.302 9.986 1.00 90.56 106 GLU A O 1
ATOM 827 N N . LYS A 1 107 ? -13.735 -1.586 12.076 1.00 90.19 107 LYS A N 1
ATOM 828 C CA . LYS A 1 107 ? -12.282 -1.470 11.899 1.00 90.19 107 LYS A CA 1
ATOM 829 C C . LYS A 1 107 ? -11.635 -2.753 11.360 1.00 90.19 107 LYS A C 1
ATOM 831 O O . LYS A 1 107 ? -10.861 -2.636 10.408 1.00 90.19 107 LYS A O 1
ATOM 836 N N . PRO A 1 108 ? -11.973 -3.974 11.832 1.00 91.50 108 PRO A N 1
ATOM 837 C CA . PRO A 1 108 ? -11.419 -5.201 11.256 1.00 91.50 108 PRO A CA 1
ATOM 838 C C . PRO A 1 108 ? -11.745 -5.371 9.766 1.00 91.50 108 PRO A C 1
ATOM 840 O O . PRO A 1 108 ? -10.881 -5.771 8.982 1.00 91.50 108 PRO A O 1
ATOM 843 N N . ARG A 1 109 ? -12.972 -5.024 9.350 1.00 94.06 109 ARG A N 1
ATOM 844 C CA . ARG A 1 109 ? -13.385 -5.069 7.939 1.00 94.06 109 ARG A CA 1
ATOM 845 C C . ARG A 1 109 ? -12.604 -4.050 7.108 1.00 94.06 109 ARG A C 1
ATOM 847 O O . ARG A 1 109 ? -12.109 -4.402 6.041 1.00 94.06 109 ARG A O 1
ATOM 854 N N . LEU A 1 110 ? -12.451 -2.823 7.602 1.00 93.69 110 LEU A N 1
ATOM 855 C CA . LEU A 1 110 ? -11.708 -1.762 6.915 1.00 93.69 110 LEU A CA 1
ATOM 856 C C . LEU A 1 110 ? -10.213 -2.099 6.776 1.00 93.69 110 LEU A C 1
ATOM 858 O O . LEU A 1 110 ? -9.631 -1.903 5.711 1.00 93.69 110 LEU A O 1
ATOM 862 N N . LEU A 1 111 ? -9.593 -2.684 7.806 1.00 94.69 111 LEU A N 1
ATOM 863 C CA . LEU A 1 111 ? -8.214 -3.180 7.725 1.00 94.69 111 LEU A CA 1
ATOM 864 C C . LEU A 1 111 ? -8.072 -4.300 6.684 1.00 94.69 111 LEU A C 1
ATOM 866 O O . LEU A 1 111 ? -7.109 -4.310 5.916 1.00 94.69 111 LEU A O 1
ATOM 870 N N . LEU A 1 112 ? -9.036 -5.225 6.613 1.00 95.44 112 LEU A N 1
ATOM 871 C CA . LEU A 1 112 ? -9.061 -6.271 5.586 1.00 95.44 112 LEU A CA 1
ATOM 872 C C . LEU A 1 112 ? -9.191 -5.681 4.174 1.00 95.44 112 LEU A C 1
ATOM 874 O O . LEU A 1 112 ? -8.556 -6.153 3.234 1.00 95.44 112 LEU A O 1
ATOM 878 N N . GLU A 1 113 ? -10.004 -4.647 4.020 1.00 95.25 113 GLU A N 1
ATOM 879 C CA . GLU A 1 113 ? -10.169 -3.921 2.766 1.00 95.25 113 GLU A CA 1
ATOM 880 C C . GLU A 1 113 ? -8.892 -3.208 2.318 1.00 95.25 113 GLU A C 1
ATOM 882 O O . GLU A 1 113 ? -8.547 -3.272 1.138 1.00 95.25 113 GLU A O 1
ATOM 887 N N . ILE A 1 114 ? -8.140 -2.611 3.246 1.00 96.06 114 ILE A N 1
ATOM 888 C CA . ILE A 1 114 ? -6.818 -2.044 2.948 1.00 96.06 114 ILE A CA 1
ATOM 889 C C . ILE A 1 114 ? -5.855 -3.143 2.476 1.00 96.06 114 ILE A C 1
ATOM 891 O O . ILE A 1 114 ? -5.180 -2.964 1.463 1.00 96.06 114 ILE A O 1
ATOM 895 N N . ARG A 1 115 ? -5.829 -4.308 3.146 1.00 96.75 115 ARG A N 1
ATOM 896 C CA . ARG A 1 115 ? -5.005 -5.459 2.716 1.00 96.75 115 ARG A CA 1
ATOM 897 C C . ARG A 1 115 ? -5.346 -5.899 1.289 1.00 96.75 115 ARG A C 1
ATOM 899 O O . ARG A 1 115 ? -4.444 -6.142 0.491 1.00 96.75 115 ARG A O 1
ATOM 906 N N . LYS A 1 116 ? -6.639 -5.979 0.955 1.00 96.00 116 LYS A N 1
ATOM 907 C CA . LYS A 1 116 ? -7.099 -6.331 -0.399 1.00 96.00 116 LYS A CA 1
ATOM 908 C C . LYS A 1 116 ? -6.646 -5.306 -1.435 1.00 96.00 116 LYS A C 1
ATOM 910 O O . LYS A 1 116 ? -6.119 -5.711 -2.466 1.00 96.00 116 LYS A O 1
ATOM 915 N N . ALA A 1 117 ? -6.797 -4.015 -1.145 1.00 95.81 117 ALA A N 1
ATOM 916 C CA . ALA A 1 117 ? -6.358 -2.954 -2.046 1.00 95.81 117 ALA A CA 1
ATOM 917 C C . ALA A 1 117 ? -4.849 -3.016 -2.316 1.00 95.81 117 ALA A C 1
ATOM 919 O O . ALA A 1 117 ? -4.445 -2.948 -3.469 1.00 95.81 117 ALA A O 1
ATOM 920 N N . ILE A 1 118 ? -4.022 -3.241 -1.287 1.00 96.75 118 ILE A N 1
ATOM 921 C CA . ILE A 1 118 ? -2.568 -3.407 -1.455 1.00 96.75 118 ILE A CA 1
ATOM 922 C C . ILE A 1 118 ? -2.256 -4.566 -2.404 1.00 96.75 118 ILE A C 1
ATOM 924 O O . ILE A 1 118 ? -1.504 -4.397 -3.364 1.00 96.75 118 ILE A O 1
ATOM 928 N N . ALA A 1 119 ? -2.859 -5.734 -2.164 1.00 95.81 119 ALA A N 1
ATOM 929 C CA . ALA A 1 119 ? -2.644 -6.911 -3.000 1.00 95.81 119 ALA A CA 1
ATOM 930 C C . ALA A 1 119 ? -3.073 -6.666 -4.457 1.00 95.81 119 ALA A C 1
ATOM 932 O O . ALA A 1 119 ? -2.375 -7.072 -5.386 1.00 95.81 119 ALA A O 1
ATOM 933 N N . GLN A 1 120 ? -4.197 -5.975 -4.662 1.00 95.56 120 GLN A N 1
ATOM 934 C CA . GLN A 1 120 ? -4.708 -5.625 -5.986 1.00 95.56 120 GLN A CA 1
ATOM 935 C C . GLN A 1 120 ? -3.810 -4.610 -6.706 1.00 95.56 120 GLN A C 1
ATOM 937 O O . GLN A 1 120 ? -3.496 -4.826 -7.875 1.00 95.56 120 GLN A O 1
ATOM 942 N N . SER A 1 121 ? -3.344 -3.554 -6.032 1.00 96.12 121 SER A N 1
ATOM 943 C CA . SER A 1 121 ? -2.425 -2.565 -6.612 1.00 96.12 121 SER A CA 1
ATOM 944 C C . SER A 1 121 ? -1.079 -3.197 -6.988 1.00 96.12 121 SER A C 1
ATOM 946 O O . SER A 1 121 ? -0.606 -3.006 -8.108 1.00 96.12 121 SER A O 1
ATOM 948 N N . LEU A 1 122 ? -0.498 -4.030 -6.113 1.00 95.94 122 LEU A N 1
ATOM 949 C CA . LEU A 1 122 ? 0.731 -4.777 -6.416 1.00 95.94 122 LEU A CA 1
ATOM 950 C C . LEU A 1 122 ? 0.546 -5.718 -7.611 1.00 95.94 122 LEU A C 1
ATOM 952 O O . LEU A 1 122 ? 1.405 -5.775 -8.492 1.00 95.94 122 LEU A O 1
ATOM 956 N N . ALA A 1 123 ? -0.569 -6.451 -7.661 1.00 94.38 123 ALA A N 1
ATOM 957 C CA . ALA A 1 123 ? -0.882 -7.337 -8.777 1.00 94.38 123 ALA A CA 1
ATOM 958 C C . ALA A 1 123 ? -1.067 -6.560 -10.090 1.00 94.38 123 ALA A C 1
ATOM 960 O O . ALA A 1 123 ? -0.566 -6.994 -11.125 1.00 94.38 123 ALA A O 1
ATOM 961 N N . ALA A 1 124 ? -1.727 -5.399 -10.051 1.00 94.50 124 ALA A N 1
ATOM 962 C CA . ALA A 1 124 ? -1.912 -4.540 -11.214 1.00 94.50 124 ALA A CA 1
ATOM 963 C C . ALA A 1 124 ? -0.568 -4.036 -11.763 1.00 94.50 124 ALA A C 1
ATOM 965 O O . ALA A 1 124 ? -0.311 -4.169 -12.961 1.00 94.50 124 ALA A O 1
ATOM 966 N N . VAL A 1 125 ? 0.321 -3.534 -10.895 1.00 95.50 125 VAL A N 1
ATOM 967 C CA . VAL A 1 125 ? 1.684 -3.117 -11.273 1.00 95.50 125 VAL A CA 1
ATOM 968 C C . VAL A 1 125 ? 2.445 -4.273 -11.910 1.00 95.50 125 VAL A C 1
ATOM 970 O O . VAL A 1 125 ? 2.961 -4.142 -13.015 1.00 95.50 125 VAL A O 1
ATOM 973 N N . ARG A 1 126 ? 2.464 -5.433 -11.249 1.00 93.75 126 ARG A N 1
ATOM 974 C CA . ARG A 1 126 ? 3.167 -6.637 -11.714 1.00 93.75 126 ARG A CA 1
ATOM 975 C C . ARG A 1 126 ? 2.586 -7.221 -13.004 1.00 93.75 126 ARG A C 1
ATOM 977 O O . ARG A 1 126 ? 3.300 -7.900 -13.735 1.00 93.75 126 ARG A O 1
ATOM 984 N N . SER A 1 127 ? 1.306 -6.984 -13.287 1.00 94.12 127 SER A N 1
ATOM 985 C CA . SER A 1 127 ? 0.672 -7.373 -14.549 1.00 94.12 127 SER A CA 1
ATOM 986 C C . SER A 1 127 ? 1.041 -6.423 -15.687 1.00 94.12 127 SER A C 1
ATOM 988 O O . SER A 1 127 ? 1.220 -6.878 -16.814 1.00 94.12 127 SER A O 1
ATOM 990 N N . ARG A 1 128 ? 1.131 -5.115 -15.413 1.00 94.94 128 ARG A N 1
ATOM 991 C CA . ARG A 1 128 ? 1.491 -4.094 -16.409 1.00 94.94 128 ARG A CA 1
ATOM 992 C C . ARG A 1 128 ? 2.992 -4.077 -16.706 1.00 94.94 128 ARG A C 1
ATOM 994 O O . ARG A 1 128 ? 3.379 -3.887 -17.855 1.00 94.94 128 ARG A O 1
ATOM 1001 N N . TYR A 1 129 ? 3.813 -4.340 -15.692 1.00 94.62 129 TYR A N 1
ATOM 1002 C CA . TYR A 1 129 ? 5.273 -4.377 -15.754 1.00 94.62 129 TYR A CA 1
ATOM 1003 C C . TYR A 1 129 ? 5.788 -5.748 -15.286 1.00 94.62 129 TYR A C 1
ATOM 1005 O O . TYR A 1 129 ? 6.241 -5.888 -14.147 1.00 94.62 129 TYR A O 1
ATOM 1013 N N . PRO A 1 130 ? 5.720 -6.795 -16.136 1.00 92.62 130 PRO A N 1
ATOM 1014 C CA . PRO A 1 130 ? 6.031 -8.164 -15.723 1.00 92.62 130 PRO A CA 1
ATOM 1015 C C . PRO A 1 130 ? 7.449 -8.372 -15.193 1.00 92.62 130 PRO A C 1
ATOM 1017 O O . PRO A 1 130 ? 7.656 -9.266 -14.378 1.00 92.62 130 PRO A O 1
ATOM 1020 N N . TRP A 1 131 ? 8.406 -7.547 -15.617 1.00 91.62 131 TRP A N 1
ATOM 1021 C CA . TRP A 1 131 ? 9.798 -7.565 -15.159 1.00 91.62 131 TRP A CA 1
ATOM 1022 C C . TRP A 1 131 ? 9.971 -7.119 -13.696 1.00 91.62 131 TRP A C 1
ATOM 1024 O O . TRP A 1 131 ? 11.005 -7.395 -13.098 1.00 91.62 131 TRP A O 1
ATOM 1034 N N . LEU A 1 132 ? 8.942 -6.526 -13.078 1.00 91.69 132 LEU A N 1
ATOM 1035 C CA . LEU A 1 132 ? 8.885 -6.291 -11.629 1.00 91.69 132 LEU A CA 1
ATOM 1036 C C . LEU A 1 132 ? 8.494 -7.551 -10.830 1.00 91.69 132 LEU A C 1
ATOM 1038 O O . LEU A 1 132 ? 8.496 -7.529 -9.597 1.00 91.69 132 LEU A O 1
ATOM 1042 N N . ASN A 1 133 ? 8.148 -8.665 -11.490 1.00 82.69 133 ASN A N 1
ATOM 1043 C CA . ASN A 1 133 ? 7.955 -9.950 -10.818 1.00 82.69 133 ASN A CA 1
ATOM 1044 C C . ASN A 1 133 ? 9.306 -10.614 -10.560 1.00 82.69 133 ASN A C 1
ATOM 1046 O O . ASN A 1 133 ? 9.893 -11.209 -11.458 1.00 82.69 133 ASN A O 1
ATOM 1050 N N . VAL A 1 134 ? 9.772 -10.594 -9.315 1.00 66.75 134 VAL A N 1
ATOM 1051 C CA . VAL A 1 134 ? 11.010 -11.293 -8.941 1.00 66.75 134 VAL A CA 1
ATOM 1052 C C . VAL A 1 134 ? 10.783 -12.097 -7.681 1.00 66.75 134 VAL A C 1
ATOM 1054 O O . VAL A 1 134 ? 10.779 -11.549 -6.579 1.00 66.75 134 VAL A O 1
ATOM 1057 N N . GLY A 1 135 ? 10.607 -13.404 -7.894 1.00 53.62 135 GLY A N 1
ATOM 1058 C CA . GLY A 1 135 ? 10.596 -14.445 -6.873 1.00 53.62 135 GLY A CA 1
ATOM 1059 C C . GLY A 1 135 ? 9.478 -14.280 -5.853 1.00 53.62 135 GLY A C 1
ATOM 1060 O O . GLY A 1 135 ? 9.661 -13.613 -4.839 1.00 53.62 135 GLY A O 1
ATOM 1061 N N . ARG A 1 136 ? 8.340 -14.949 -6.085 1.00 44.03 136 ARG A N 1
ATOM 1062 C CA . ARG A 1 136 ? 7.505 -15.383 -4.959 1.00 44.03 136 ARG A CA 1
ATOM 1063 C C . ARG A 1 136 ? 8.413 -16.225 -4.061 1.00 44.03 136 ARG A C 1
ATOM 1065 O O . ARG A 1 136 ? 8.868 -17.275 -4.512 1.00 44.03 136 ARG A O 1
ATOM 1072 N N . VAL A 1 137 ? 8.742 -15.713 -2.879 1.00 43.88 137 VAL A N 1
ATOM 1073 C CA . VAL A 1 137 ? 9.300 -16.535 -1.800 1.00 43.88 137 VAL A CA 1
ATOM 1074 C C . VAL A 1 137 ? 8.192 -17.450 -1.298 1.00 43.88 137 VAL A C 1
ATOM 1076 O O . VAL A 1 137 ? 7.041 -16.959 -1.213 1.00 43.88 137 VAL A O 1
#